Protein AF-A0A8T4ZL18-F1 (afdb_monomer_lite)

pLDDT: mean 89.48, std 7.13, range [60.22, 97.94]

Sequence (124 aa):
MLINAFAEKDFEEKIKKARTEKGIKVGFEFQSSNVVGVVAPRNLIGEPSNQRYSPQELESSVVKDEMDFETITESWNAYRLDGGILLKVRNSPIRVRRTSKFDSRGMPIYMVDFVADVKFIPKK

Structure (mmCIF, N/CA/C/O backbone):
data_AF-A0A8T4ZL18-F1
#
_entry.id   AF-A0A8T4ZL18-F1
#
loop_
_atom_site.group_PDB
_atom_site.id
_atom_site.type_symbol
_atom_site.label_atom_id
_atom_site.label_alt_id
_atom_site.label_comp_id
_atom_site.label_asym_id
_atom_site.label_entity_id
_atom_site.label_seq_id
_atom_site.pdbx_PDB_ins_code
_atom_site.Cartn_x
_atom_site.Cartn_y
_atom_site.Cartn_z
_atom_site.occupancy
_atom_site.B_iso_or_equiv
_atom_site.auth_seq_id
_atom_site.auth_comp_id
_atom_site.auth_asym_id
_atom_site.auth_atom_id
_atom_site.pdbx_PDB_model_num
ATOM 1 N N . MET A 1 1 ? -1.679 -8.509 1.227 1.00 68.38 1 MET A N 1
ATOM 2 C CA . MET A 1 1 ? -1.530 -7.476 2.269 1.00 68.38 1 MET A CA 1
ATOM 3 C C . MET A 1 1 ? -1.854 -8.111 3.605 1.00 68.38 1 MET A C 1
ATOM 5 O O . MET A 1 1 ? -2.873 -8.784 3.696 1.00 68.38 1 MET A O 1
ATOM 9 N N . LEU A 1 2 ? -0.989 -7.930 4.597 1.00 75.31 2 LEU A N 1
ATOM 10 C CA . LEU A 1 2 ? -1.252 -8.320 5.980 1.00 75.31 2 LEU A CA 1
ATOM 11 C C . LEU A 1 2 ? -1.534 -7.047 6.777 1.00 75.31 2 LEU A C 1
ATOM 13 O O . LEU A 1 2 ? -0.730 -6.120 6.721 1.00 75.31 2 LEU A O 1
ATOM 17 N N . ILE A 1 3 ? -2.660 -7.000 7.486 1.00 78.69 3 ILE A N 1
ATOM 18 C CA . ILE A 1 3 ? -2.964 -5.925 8.434 1.00 78.69 3 ILE A CA 1
ATOM 19 C C . ILE A 1 3 ? -3.164 -6.562 9.800 1.00 78.69 3 ILE A C 1
ATOM 21 O O . ILE A 1 3 ? -4.033 -7.421 9.962 1.00 78.69 3 ILE A O 1
ATOM 25 N N . ASN A 1 4 ? -2.379 -6.101 10.766 1.00 79.25 4 ASN A N 1
ATOM 26 C CA . ASN A 1 4 ? -2.582 -6.381 12.176 1.00 79.25 4 ASN A CA 1
ATOM 27 C C . ASN A 1 4 ? -3.242 -5.163 12.821 1.00 79.25 4 ASN A C 1
ATOM 29 O O . ASN A 1 4 ? -2.834 -4.026 12.570 1.00 79.25 4 ASN A O 1
ATOM 33 N N . ALA A 1 5 ? -4.258 -5.410 13.641 1.00 78.00 5 ALA A N 1
ATOM 34 C CA . ALA A 1 5 ? -4.960 -4.387 14.397 1.00 78.00 5 ALA A CA 1
ATOM 35 C C . ALA A 1 5 ? -4.918 -4.746 15.879 1.00 78.00 5 ALA A C 1
ATOM 37 O O . ALA A 1 5 ? -5.363 -5.829 16.264 1.00 78.00 5 ALA A O 1
ATOM 38 N N . PHE A 1 6 ? -4.405 -3.831 16.692 1.00 80.50 6 PHE A N 1
ATOM 39 C CA . PHE A 1 6 ? -4.289 -4.012 18.132 1.00 80.50 6 PHE A CA 1
ATOM 40 C C . PHE A 1 6 ? -5.089 -2.932 18.850 1.00 80.50 6 PHE A C 1
ATOM 42 O O . PHE A 1 6 ? -5.005 -1.749 18.515 1.00 80.50 6 PHE A O 1
ATOM 49 N N . ALA A 1 7 ? -5.874 -3.344 19.840 1.00 80.88 7 ALA A N 1
ATOM 50 C CA . ALA A 1 7 ? -6.399 -2.427 20.838 1.00 80.88 7 ALA A CA 1
ATOM 51 C C . ALA A 1 7 ? -5.343 -2.222 21.934 1.00 80.88 7 ALA A C 1
ATOM 53 O O . ALA A 1 7 ? -4.533 -3.113 22.202 1.00 80.88 7 ALA A O 1
ATOM 54 N N . GLU A 1 8 ? -5.339 -1.054 22.569 1.00 84.25 8 GLU A N 1
ATOM 55 C CA . GLU A 1 8 ? -4.481 -0.816 23.730 1.00 84.25 8 GLU A CA 1
ATOM 56 C C . GLU A 1 8 ? -4.791 -1.774 24.897 1.00 84.25 8 GLU A C 1
ATOM 58 O O . GLU A 1 8 ? -5.893 -2.306 25.021 1.00 84.25 8 GLU A O 1
ATOM 63 N N . LYS A 1 9 ? -3.811 -1.998 25.780 1.00 83.56 9 LYS A N 1
ATOM 64 C CA . LYS A 1 9 ? -3.894 -3.046 26.816 1.00 83.56 9 LYS A CA 1
ATOM 65 C C . LYS A 1 9 ? -5.079 -2.891 27.778 1.00 83.56 9 LYS A C 1
ATOM 67 O O . LYS A 1 9 ? -5.594 -3.892 28.260 1.00 83.56 9 LYS A O 1
ATOM 72 N N . ASP A 1 10 ? -5.496 -1.663 28.072 1.00 86.88 10 ASP A N 1
ATOM 73 C CA . ASP A 1 10 ? -6.581 -1.331 29.004 1.00 86.88 10 ASP A CA 1
ATOM 74 C C . ASP A 1 10 ? -7.920 -1.043 28.299 1.00 86.88 10 ASP A C 1
ATOM 76 O O . ASP A 1 10 ? -8.845 -0.482 28.893 1.00 86.88 10 ASP A O 1
ATOM 80 N N . PHE A 1 11 ? -8.042 -1.459 27.035 1.00 85.12 11 PHE A N 1
ATOM 81 C CA . PHE A 1 11 ? -9.197 -1.203 26.180 1.00 85.12 11 PHE A CA 1
ATOM 82 C C . PHE A 1 11 ? -10.538 -1.590 26.826 1.00 85.12 11 PHE A C 1
ATOM 84 O O . PHE A 1 11 ? -11.449 -0.767 26.888 1.00 85.12 11 PHE A O 1
ATOM 91 N N . GLU A 1 12 ? -10.669 -2.806 27.362 1.00 83.44 12 GLU A N 1
ATOM 92 C CA . GLU A 1 12 ? -11.916 -3.279 27.989 1.00 83.44 12 GLU A CA 1
ATOM 93 C C . GLU A 1 12 ? -12.338 -2.412 29.186 1.00 83.44 12 GLU A C 1
ATOM 95 O O . GLU A 1 12 ? -13.520 -2.119 29.387 1.00 83.44 12 GLU A O 1
ATOM 100 N N . GLU A 1 13 ? -11.370 -1.954 29.979 1.00 86.38 13 GLU A N 1
ATOM 101 C CA . GLU A 1 13 ? -11.632 -1.107 31.139 1.00 86.38 13 GLU A CA 1
ATOM 102 C C . GLU A 1 13 ? -12.055 0.304 30.708 1.00 86.38 13 GLU A C 1
ATOM 104 O O . GLU A 1 13 ? -13.022 0.862 31.236 1.00 86.38 13 GLU A O 1
ATOM 109 N N . LYS A 1 14 ? -11.393 0.856 29.685 1.00 85.69 14 LYS A N 1
ATOM 110 C CA . LYS A 1 14 ? -11.742 2.149 29.086 1.00 85.69 14 LYS A CA 1
ATOM 111 C C . LYS A 1 14 ? -13.107 2.133 28.415 1.00 85.69 14 LYS A C 1
ATOM 113 O O . LYS A 1 14 ? -13.866 3.083 28.587 1.00 85.69 14 LYS A O 1
ATOM 118 N N . ILE A 1 15 ? -13.470 1.057 27.720 1.00 83.69 15 ILE A N 1
ATOM 119 C CA . ILE A 1 15 ? -14.804 0.910 27.125 1.00 83.69 15 ILE A CA 1
ATOM 120 C C . ILE A 1 15 ? -15.886 0.841 28.204 1.00 83.69 15 ILE A C 1
ATOM 122 O O . ILE A 1 15 ? -16.957 1.421 28.027 1.00 83.69 15 ILE A O 1
ATOM 126 N N . LYS A 1 16 ? -15.623 0.186 29.342 1.00 83.94 16 LYS A N 1
ATOM 127 C CA . LYS A 1 16 ? -16.550 0.206 30.484 1.00 83.94 16 LYS A CA 1
ATOM 128 C C . LYS A 1 16 ? -16.713 1.619 31.049 1.00 83.94 16 LYS A C 1
ATOM 130 O O . LYS A 1 16 ? -17.850 2.058 31.198 1.00 83.94 16 LYS A O 1
ATOM 135 N N . LYS A 1 17 ? -15.615 2.348 31.285 1.00 84.88 17 LYS A N 1
ATOM 136 C CA . LYS A 1 17 ? -15.647 3.745 31.771 1.00 84.88 17 LYS A CA 1
ATOM 137 C C . LYS A 1 17 ? -16.336 4.690 30.782 1.00 84.88 17 LYS A C 1
ATOM 139 O O . LYS A 1 17 ? -17.126 5.533 31.189 1.00 84.88 17 LYS A O 1
ATOM 144 N N . ALA A 1 18 ? -16.144 4.489 29.479 1.00 82.69 18 ALA A N 1
ATOM 145 C CA . ALA A 1 18 ? -16.766 5.296 28.427 1.00 82.69 18 ALA A CA 1
ATOM 146 C C . ALA A 1 18 ? -18.305 5.186 28.373 1.00 82.69 18 ALA A C 1
ATOM 148 O O . ALA A 1 18 ? -18.954 6.003 27.722 1.00 82.69 18 ALA A O 1
ATOM 149 N N . ARG A 1 19 ? -18.913 4.194 29.046 1.00 81.62 19 ARG A N 1
ATOM 150 C CA . ARG A 1 19 ? -20.379 4.098 29.177 1.00 81.62 19 ARG A CA 1
ATOM 151 C C . ARG A 1 19 ? -20.952 5.122 30.154 1.00 81.62 19 ARG A C 1
ATOM 153 O O . ARG A 1 19 ? -22.115 5.488 30.020 1.00 81.62 19 ARG A O 1
ATOM 160 N N . THR A 1 20 ? -20.163 5.551 31.133 1.00 86.88 20 THR A N 1
ATOM 161 C CA . THR A 1 20 ? -20.584 6.467 32.203 1.00 86.88 20 THR A CA 1
ATOM 162 C C . THR A 1 20 ? -19.920 7.834 32.085 1.00 86.88 20 THR A C 1
ATOM 164 O O . THR A 1 20 ? -20.514 8.841 32.461 1.00 86.88 20 THR A O 1
ATOM 167 N N . GLU A 1 21 ? -18.711 7.887 31.531 1.00 89.69 21 GLU A N 1
ATOM 168 C CA . GLU A 1 21 ? -17.878 9.082 31.455 1.00 89.69 21 GLU A CA 1
ATOM 169 C C . GLU A 1 21 ? -17.655 9.513 30.003 1.00 89.69 21 GLU A C 1
ATOM 171 O O . GLU A 1 21 ? -17.400 8.701 29.111 1.00 89.69 21 GLU A O 1
ATOM 176 N N . LYS A 1 22 ? -17.719 10.825 29.755 1.00 84.69 22 LYS A N 1
ATOM 177 C CA . LYS A 1 22 ? -17.391 11.409 28.449 1.00 84.69 22 LYS A CA 1
ATOM 178 C C . LYS A 1 22 ? -15.903 11.745 28.376 1.00 84.69 22 LYS A C 1
ATOM 180 O O . LYS A 1 22 ? -15.297 12.124 29.369 1.00 84.69 22 LYS A O 1
ATOM 185 N N . GLY A 1 23 ? -15.339 11.680 27.171 1.00 83.69 23 GLY A N 1
ATOM 186 C CA . GLY A 1 23 ? -13.958 12.104 26.912 1.00 83.69 23 GLY A CA 1
ATOM 187 C C . GLY A 1 23 ? -12.893 11.026 27.129 1.00 83.69 23 GLY A C 1
ATOM 188 O O . GLY A 1 23 ? -11.707 11.329 27.012 1.00 83.69 23 GLY A O 1
ATOM 189 N N . ILE A 1 24 ? -13.289 9.775 27.387 1.00 85.25 24 ILE A N 1
ATOM 190 C CA . ILE A 1 24 ? -12.357 8.645 27.432 1.00 85.25 24 ILE A CA 1
ATOM 191 C C . ILE A 1 24 ? -11.759 8.430 26.038 1.00 85.25 24 ILE A C 1
ATOM 193 O O . ILE A 1 24 ? -12.476 8.167 25.071 1.00 85.25 24 ILE A O 1
ATOM 197 N N . LYS A 1 25 ? -10.435 8.561 25.935 1.00 84.00 25 LYS A N 1
ATOM 198 C CA . LYS A 1 25 ? -9.684 8.281 24.708 1.00 84.00 25 LYS A CA 1
ATOM 199 C C . LYS A 1 25 ? -9.348 6.800 24.651 1.00 84.00 25 LYS A C 1
ATOM 201 O O . LYS A 1 25 ? -8.903 6.244 25.651 1.00 84.00 25 LYS A O 1
ATOM 206 N N . VAL A 1 26 ? -9.533 6.212 23.474 1.00 81.00 26 VAL A N 1
ATOM 207 C CA . VAL A 1 26 ? -9.191 4.819 23.198 1.00 81.00 26 VAL A CA 1
ATOM 208 C C . VAL A 1 26 ? -8.179 4.765 22.062 1.00 81.00 26 VAL A C 1
ATOM 210 O O . VAL A 1 26 ? -8.399 5.368 21.009 1.00 81.00 26 VAL A O 1
ATOM 213 N N . GLY A 1 27 ? -7.065 4.081 22.300 1.00 81.94 27 GLY A N 1
ATOM 214 C CA . GLY A 1 27 ? -5.981 3.895 21.340 1.00 81.94 27 GLY A CA 1
ATOM 215 C C . GLY A 1 27 ? -6.116 2.606 20.529 1.00 81.94 27 GLY A C 1
ATOM 216 O O . GLY A 1 27 ? -6.441 1.549 21.072 1.00 81.94 27 GLY A O 1
ATOM 217 N N . PHE A 1 28 ? -5.809 2.692 19.234 1.00 79.56 28 PHE A N 1
ATOM 218 C CA . PHE A 1 28 ? -5.668 1.540 18.344 1.00 79.56 28 PHE A CA 1
ATOM 219 C C . PHE A 1 28 ? -4.384 1.668 17.530 1.00 79.56 28 PHE A C 1
ATOM 221 O O . PHE A 1 28 ? -4.032 2.767 17.098 1.00 79.56 28 PHE A O 1
ATOM 228 N N . GLU A 1 29 ? -3.719 0.543 17.294 1.00 81.25 29 GLU A N 1
ATOM 229 C CA . GLU A 1 29 ? -2.528 0.453 16.455 1.00 81.25 29 GLU A CA 1
ATOM 230 C C . GLU A 1 29 ? -2.816 -0.388 15.209 1.00 81.25 29 GLU A C 1
ATOM 232 O O . GLU A 1 29 ? -3.443 -1.450 15.288 1.00 81.25 29 GLU A O 1
ATOM 237 N N . PHE A 1 30 ? -2.330 0.090 14.061 1.00 77.38 30 PHE A N 1
ATOM 238 C CA . PHE A 1 30 ? -2.437 -0.591 12.775 1.00 77.38 30 PHE A CA 1
ATOM 239 C C . PHE A 1 30 ? -1.055 -0.802 12.184 1.00 77.38 30 PHE A C 1
ATOM 241 O O . PHE A 1 30 ? -0.342 0.158 11.895 1.00 77.38 30 PHE A O 1
ATOM 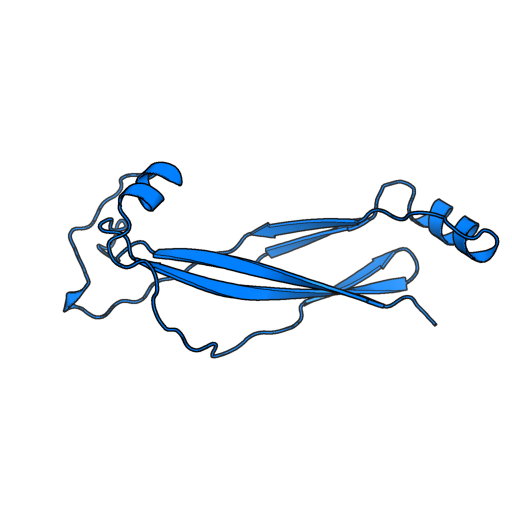248 N N . GLN A 1 31 ? -0.713 -2.061 11.934 1.00 82.50 31 GLN A N 1
ATOM 249 C CA . GLN A 1 31 ? 0.490 -2.411 11.198 1.00 82.50 31 GLN A CA 1
ATOM 250 C C . GLN A 1 31 ? 0.088 -3.032 9.865 1.00 82.50 31 GLN A C 1
ATOM 252 O O . GLN A 1 31 ? -0.603 -4.048 9.837 1.00 82.50 31 GLN A O 1
ATOM 257 N N . SER A 1 32 ? 0.531 -2.428 8.763 1.00 80.81 32 SER A N 1
ATOM 258 C CA . SER A 1 32 ? 0.307 -2.941 7.410 1.00 80.81 32 SER A CA 1
ATOM 259 C C . SER A 1 32 ? 1.617 -3.421 6.795 1.00 80.81 32 SER A C 1
ATOM 261 O O . SER A 1 32 ? 2.661 -2.788 6.937 1.00 80.81 32 SER A O 1
ATOM 263 N N . SER A 1 33 ? 1.565 -4.555 6.103 1.00 84.50 33 SER A N 1
ATOM 264 C CA . SER A 1 33 ? 2.641 -5.052 5.249 1.00 84.50 33 SER A CA 1
ATOM 265 C C . SER A 1 33 ? 2.094 -5.358 3.858 1.00 84.50 33 SER A C 1
ATOM 267 O O . SER A 1 33 ? 1.232 -6.228 3.672 1.00 84.50 33 SER A O 1
ATOM 269 N N . ASN A 1 34 ? 2.611 -4.628 2.870 1.00 86.94 34 ASN A N 1
ATOM 270 C CA . ASN A 1 34 ? 2.230 -4.757 1.469 1.00 86.94 34 ASN A CA 1
ATOM 271 C C . ASN A 1 34 ? 3.249 -5.613 0.720 1.00 86.94 34 ASN A C 1
ATOM 273 O O . ASN A 1 34 ? 4.455 -5.459 0.889 1.00 86.94 34 ASN A O 1
ATOM 277 N N . VAL A 1 35 ? 2.744 -6.514 -0.121 1.00 89.12 35 VAL A N 1
ATOM 278 C CA . VAL A 1 35 ? 3.555 -7.297 -1.055 1.00 89.12 35 VAL A CA 1
ATOM 279 C C . VAL A 1 35 ? 3.216 -6.788 -2.444 1.00 89.12 35 VAL A C 1
ATOM 281 O O . VAL A 1 35 ? 2.050 -6.827 -2.835 1.00 89.12 35 VAL A O 1
ATOM 284 N N . VAL A 1 36 ? 4.221 -6.297 -3.163 1.00 90.88 36 VAL A N 1
ATOM 285 C CA . VAL A 1 36 ? 4.066 -5.777 -4.523 1.00 90.88 36 VAL A CA 1
ATOM 286 C C . VAL A 1 36 ? 4.633 -6.801 -5.498 1.00 90.88 36 VAL A C 1
ATOM 288 O O . VAL A 1 36 ? 5.808 -7.155 -5.426 1.00 90.88 36 VAL A O 1
ATOM 291 N N . GLY A 1 37 ? 3.780 -7.299 -6.391 1.00 92.88 37 GLY A N 1
ATOM 292 C CA . GLY A 1 37 ? 4.168 -8.158 -7.505 1.00 92.88 37 GLY A CA 1
ATOM 293 C C . GLY A 1 37 ? 4.186 -7.359 -8.802 1.00 92.88 37 GLY A C 1
ATOM 294 O O . GLY A 1 37 ? 3.294 -6.549 -9.036 1.00 92.88 37 GLY A O 1
ATOM 295 N N . VAL A 1 38 ? 5.188 -7.595 -9.647 1.00 95.00 38 VAL A N 1
ATOM 296 C CA . VAL A 1 38 ? 5.348 -6.893 -10.925 1.00 95.00 38 VAL A CA 1
ATOM 297 C C . VAL A 1 38 ? 5.356 -7.908 -12.058 1.00 95.00 38 VAL A C 1
ATOM 299 O O . VAL A 1 38 ? 6.101 -8.886 -12.019 1.00 95.00 38 VAL A O 1
ATOM 302 N N . VAL A 1 39 ? 4.547 -7.640 -13.081 1.00 94.19 39 VAL A N 1
ATOM 303 C CA . VAL A 1 39 ? 4.617 -8.288 -14.392 1.00 94.19 39 VAL A CA 1
ATOM 304 C C . VAL A 1 39 ? 4.708 -7.178 -15.431 1.00 94.19 39 VAL A C 1
ATOM 306 O O . VAL A 1 39 ? 3.787 -6.380 -15.573 1.00 94.19 39 VAL A O 1
ATOM 309 N N . ALA A 1 40 ? 5.843 -7.097 -16.117 1.00 93.25 40 ALA A N 1
ATOM 310 C CA . ALA A 1 40 ? 6.156 -6.053 -17.078 1.00 93.25 40 ALA A CA 1
ATOM 311 C C . ALA A 1 40 ? 6.228 -6.642 -18.498 1.00 93.25 40 ALA A C 1
ATOM 313 O O . ALA A 1 40 ? 6.604 -7.807 -18.662 1.00 93.25 40 ALA A O 1
ATOM 314 N N . PRO A 1 41 ? 5.880 -5.864 -19.538 1.00 94.50 41 PRO A N 1
ATOM 315 C CA . PRO A 1 41 ? 6.064 -6.282 -20.922 1.00 94.50 41 PRO A CA 1
ATOM 316 C C . PRO A 1 41 ? 7.554 -6.468 -21.245 1.00 94.50 41 PRO A C 1
ATOM 318 O O . PRO A 1 41 ? 8.419 -5.848 -20.626 1.00 94.50 41 PRO A O 1
ATOM 321 N N . ARG A 1 42 ? 7.861 -7.303 -22.248 1.00 93.69 42 ARG A N 1
ATOM 322 C CA . ARG A 1 42 ? 9.239 -7.729 -22.573 1.00 93.69 42 ARG A CA 1
ATOM 323 C C . ARG A 1 42 ? 10.219 -6.576 -22.797 1.00 93.69 42 ARG A C 1
ATOM 325 O O . ARG A 1 42 ? 11.378 -6.698 -22.434 1.00 93.69 42 ARG A O 1
ATOM 332 N N . ASN A 1 43 ? 9.760 -5.464 -23.364 1.00 94.88 43 ASN A N 1
ATOM 333 C CA . ASN A 1 43 ? 10.589 -4.286 -23.633 1.00 94.88 43 ASN A CA 1
ATOM 334 C C . ASN A 1 43 ? 11.007 -3.513 -22.370 1.00 94.88 43 ASN A C 1
ATOM 336 O O . ASN A 1 43 ? 11.831 -2.611 -22.466 1.00 94.88 43 ASN A O 1
ATOM 340 N N . LEU A 1 44 ? 10.410 -3.814 -21.215 1.00 95.00 44 LEU A N 1
ATOM 341 C CA . LEU A 1 44 ? 10.761 -3.221 -19.925 1.00 95.00 44 LEU A CA 1
ATOM 342 C C . LEU A 1 44 ? 11.544 -4.180 -19.024 1.00 95.00 44 LEU A C 1
ATOM 344 O O . LEU A 1 44 ? 11.892 -3.793 -17.912 1.00 95.00 44 LEU A O 1
ATOM 348 N N . ILE A 1 45 ? 11.803 -5.408 -19.477 1.00 95.62 45 ILE A N 1
ATOM 349 C CA . ILE A 1 45 ? 12.650 -6.357 -18.756 1.00 95.62 45 ILE A CA 1
ATOM 350 C C . ILE A 1 45 ? 14.105 -5.945 -18.989 1.00 95.62 45 ILE A C 1
ATOM 352 O O . IL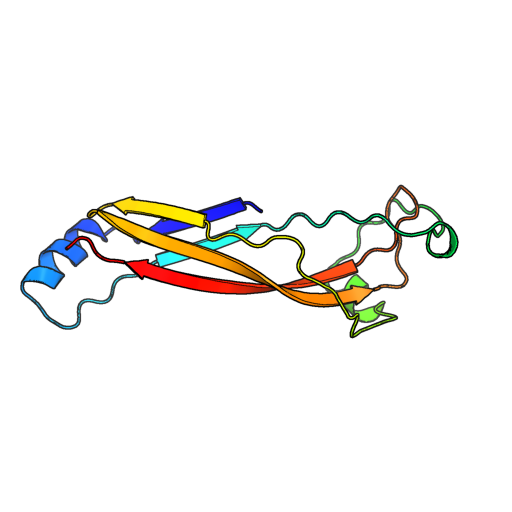E A 1 45 ? 14.548 -5.843 -20.132 1.00 95.62 45 ILE A O 1
ATOM 356 N N . GLY A 1 46 ? 14.815 -5.668 -17.900 1.00 94.56 46 GLY A N 1
ATOM 357 C CA . GLY A 1 46 ? 16.227 -5.304 -17.903 1.00 94.56 46 GLY A CA 1
ATOM 358 C C . GLY A 1 46 ? 17.129 -6.470 -17.517 1.00 94.56 46 GLY A C 1
ATOM 359 O O . GLY A 1 46 ? 16.722 -7.633 -17.509 1.00 94.56 46 GLY A O 1
ATOM 360 N N . GLU A 1 47 ? 18.370 -6.147 -17.168 1.00 95.38 47 GLU A N 1
ATOM 361 C CA . GLU A 1 47 ? 19.321 -7.136 -16.670 1.00 95.38 47 GLU A CA 1
ATOM 362 C C . GLU A 1 47 ? 18.948 -7.581 -15.244 1.00 95.38 47 GLU A C 1
ATOM 364 O O . GLU A 1 47 ? 18.707 -6.732 -14.379 1.00 95.38 47 GLU A O 1
ATOM 369 N N . PRO A 1 48 ? 18.894 -8.896 -14.968 1.00 96.06 48 PRO A N 1
ATOM 370 C CA . PRO A 1 48 ? 18.659 -9.402 -13.624 1.00 96.06 48 PRO A CA 1
ATOM 371 C C . PRO A 1 48 ? 19.690 -8.907 -12.603 1.00 96.06 48 PRO A C 1
ATOM 373 O O . PRO A 1 48 ? 20.893 -8.962 -12.847 1.00 96.06 48 PRO A O 1
ATOM 376 N N . SER A 1 49 ? 19.226 -8.503 -11.420 1.00 95.31 49 SER A N 1
ATOM 377 C CA . SER A 1 49 ? 20.082 -8.063 -10.314 1.00 95.31 49 SER A CA 1
ATOM 378 C C . SER A 1 49 ? 19.654 -8.686 -8.987 1.00 95.31 49 SER A C 1
ATOM 380 O O . SER A 1 49 ? 18.494 -8.634 -8.589 1.00 95.31 49 SER A O 1
ATOM 382 N N . ASN A 1 50 ? 20.618 -9.254 -8.260 1.00 94.19 50 ASN A N 1
ATOM 383 C CA . ASN A 1 50 ? 20.417 -9.764 -6.897 1.00 94.19 50 ASN A CA 1
ATOM 384 C C . ASN A 1 50 ? 20.739 -8.716 -5.818 1.00 94.19 50 ASN A C 1
ATOM 386 O O . ASN A 1 50 ? 20.756 -9.034 -4.626 1.00 94.19 50 ASN A O 1
ATOM 390 N N . GLN A 1 51 ? 21.040 -7.478 -6.220 1.00 94.69 51 GLN A N 1
ATOM 391 C CA . GLN A 1 51 ? 21.354 -6.405 -5.289 1.00 94.69 51 GLN A CA 1
ATOM 392 C C . GLN A 1 51 ? 20.119 -6.050 -4.456 1.00 94.69 51 GLN A C 1
ATOM 394 O O . GLN A 1 51 ? 19.010 -5.909 -4.970 1.00 94.69 51 GLN A O 1
ATOM 399 N N . ARG A 1 52 ? 20.319 -5.877 -3.148 1.00 93.25 52 ARG A N 1
ATOM 400 C CA . ARG A 1 52 ? 19.301 -5.308 -2.263 1.00 93.25 52 ARG A CA 1
ATOM 401 C C . ARG A 1 52 ? 19.473 -3.798 -2.237 1.00 93.25 52 ARG A C 1
ATOM 403 O O . ARG A 1 52 ? 20.579 -3.323 -2.003 1.00 93.25 52 ARG A O 1
ATOM 410 N N . TYR A 1 53 ? 18.382 -3.078 -2.456 1.00 94.31 53 TYR A N 1
ATOM 411 C CA . TYR A 1 53 ? 18.350 -1.621 -2.426 1.00 94.31 53 TYR A CA 1
ATOM 412 C C . TYR A 1 53 ? 17.639 -1.143 -1.162 1.00 94.31 53 TYR A C 1
ATOM 414 O O . TYR A 1 53 ? 16.613 -1.702 -0.766 1.00 94.31 53 TYR A O 1
ATOM 422 N N . SER A 1 54 ? 18.177 -0.104 -0.536 1.00 95.31 54 SER A N 1
ATOM 423 C CA . SER A 1 54 ? 17.480 0.660 0.495 1.00 95.31 54 SER A CA 1
ATOM 424 C C . SER A 1 54 ? 16.353 1.509 -0.117 1.00 95.31 54 SER A C 1
ATOM 426 O O . SER A 1 54 ? 16.385 1.815 -1.315 1.00 95.31 54 SER A O 1
ATOM 428 N N . PRO A 1 55 ? 15.364 1.947 0.685 1.00 93.69 55 PRO A N 1
ATOM 429 C CA . PRO A 1 55 ? 14.326 2.859 0.207 1.00 93.69 55 PRO A CA 1
ATOM 430 C C . PRO A 1 55 ? 14.886 4.139 -0.432 1.00 93.69 55 PRO A C 1
ATOM 432 O O . PRO A 1 55 ? 14.380 4.573 -1.459 1.00 93.69 55 PRO A O 1
ATOM 435 N N . GLN A 1 56 ? 15.958 4.711 0.125 1.00 96.56 56 GLN A N 1
ATOM 436 C CA . GLN A 1 56 ? 16.583 5.943 -0.370 1.00 96.56 56 GLN A CA 1
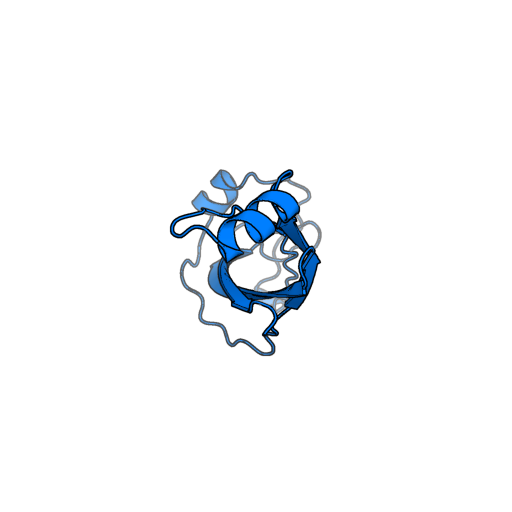ATOM 437 C C . GLN A 1 56 ? 17.280 5.740 -1.726 1.00 96.56 56 GLN A C 1
ATOM 439 O O . GLN A 1 56 ? 17.231 6.609 -2.600 1.00 96.56 56 GLN A O 1
ATOM 444 N N . GLU A 1 57 ? 17.906 4.581 -1.935 1.00 96.75 57 GLU A N 1
ATOM 445 C CA . GLU A 1 57 ? 18.502 4.235 -3.231 1.00 96.75 57 GLU A CA 1
ATOM 446 C C . GLU A 1 57 ? 17.432 4.036 -4.305 1.00 96.75 57 GLU A C 1
ATOM 448 O O . GLU A 1 57 ? 17.615 4.477 -5.438 1.00 96.75 57 GLU A O 1
ATOM 453 N N . LEU A 1 58 ? 16.302 3.412 -3.960 1.00 96.38 58 LEU A N 1
ATOM 454 C CA . LEU A 1 58 ? 15.183 3.272 -4.892 1.00 96.38 58 LEU A CA 1
ATOM 455 C C . LEU A 1 58 ? 14.592 4.639 -5.246 1.00 96.38 58 LEU A C 1
ATOM 457 O O . LEU A 1 58 ? 14.447 4.933 -6.432 1.00 96.38 58 LEU A O 1
ATOM 461 N N . GLU A 1 59 ? 14.364 5.491 -4.246 1.00 96.62 59 GLU A N 1
AT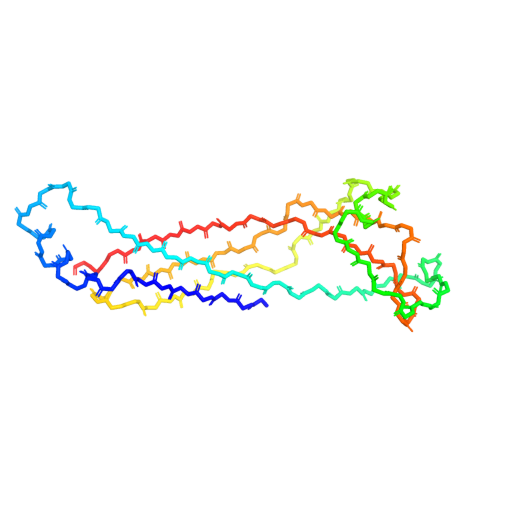OM 462 C CA . GLU A 1 59 ? 13.845 6.853 -4.407 1.00 96.62 59 GLU A CA 1
ATOM 463 C C . GLU A 1 59 ? 14.709 7.688 -5.366 1.00 96.62 59 GLU A C 1
ATOM 465 O O . GLU A 1 59 ? 14.213 8.259 -6.333 1.00 96.62 59 GLU A O 1
ATOM 470 N N . SER A 1 60 ? 16.029 7.694 -5.159 1.00 97.44 60 SER A N 1
ATOM 471 C CA . SER A 1 60 ? 16.971 8.435 -6.019 1.00 97.44 60 SER A CA 1
ATOM 472 C C . SER A 1 60 ? 17.117 7.856 -7.431 1.00 97.44 60 SER A C 1
ATOM 474 O O . SER A 1 60 ? 17.686 8.497 -8.312 1.00 97.44 60 SER A O 1
ATOM 476 N N . SER A 1 61 ? 16.598 6.651 -7.662 1.00 97.62 61 SER A N 1
ATOM 477 C CA . SER A 1 61 ? 16.652 5.955 -8.947 1.00 97.62 61 SER A CA 1
ATOM 478 C C . SER A 1 61 ? 15.332 5.992 -9.724 1.00 97.62 61 SER A C 1
ATOM 480 O O . SER A 1 61 ? 15.230 5.330 -10.764 1.00 97.62 61 SER A O 1
ATOM 482 N N . VAL A 1 62 ? 14.326 6.731 -9.238 1.00 97.94 62 VAL A N 1
ATOM 483 C CA . VAL A 1 62 ? 13.032 6.917 -9.909 1.00 97.94 62 VAL A CA 1
ATOM 484 C C . VAL A 1 62 ? 13.239 7.584 -11.271 1.00 97.94 62 VAL A C 1
ATOM 486 O O . VAL A 1 62 ? 13.804 8.666 -11.378 1.00 97.94 62 VAL A O 1
ATOM 489 N N . VAL A 1 63 ? 12.756 6.926 -12.326 1.00 97.44 63 VAL A N 1
ATOM 490 C CA . VAL A 1 63 ? 12.791 7.427 -13.715 1.00 97.44 63 VAL A CA 1
ATOM 491 C C . VAL A 1 63 ? 11.411 7.809 -14.237 1.00 97.44 63 VAL A C 1
ATOM 493 O O . VAL A 1 63 ? 11.300 8.481 -15.259 1.00 97.44 63 VAL A O 1
ATOM 496 N N . LYS A 1 64 ? 10.345 7.350 -13.573 1.00 96.38 64 LYS A N 1
ATOM 497 C CA . LYS A 1 64 ? 8.971 7.772 -13.845 1.00 96.38 64 LYS A CA 1
ATOM 498 C C . LYS A 1 64 ? 8.216 7.878 -12.528 1.00 96.38 64 LYS A C 1
ATOM 500 O O . LYS A 1 64 ? 8.002 6.867 -11.865 1.00 96.38 64 LYS A O 1
ATOM 505 N N . ASP A 1 65 ? 7.849 9.100 -12.179 1.00 94.19 65 ASP A N 1
ATOM 506 C CA . ASP A 1 65 ? 7.394 9.469 -10.839 1.00 94.19 65 ASP A CA 1
ATOM 507 C C . ASP A 1 65 ? 5.861 9.452 -10.657 1.00 94.19 65 ASP A C 1
ATOM 509 O O . ASP A 1 65 ? 5.339 9.244 -9.563 1.00 94.19 65 ASP A O 1
ATOM 513 N N . GLU A 1 66 ? 5.117 9.601 -11.748 1.00 93.88 66 GLU A N 1
ATOM 514 C CA . GLU A 1 66 ? 3.664 9.468 -11.745 1.00 93.88 66 GLU A CA 1
ATOM 515 C C . GLU A 1 66 ? 3.263 8.542 -12.886 1.00 93.88 66 GLU A C 1
ATOM 517 O O . GLU A 1 66 ? 3.362 8.862 -14.075 1.00 93.88 66 GLU A O 1
ATOM 522 N N . MET A 1 67 ? 2.905 7.317 -12.521 1.00 96.00 67 MET A N 1
ATOM 523 C CA . MET A 1 67 ? 2.299 6.370 -13.439 1.00 96.00 67 MET A CA 1
ATOM 524 C C . MET A 1 67 ? 0.812 6.292 -13.176 1.00 96.00 67 MET A C 1
ATOM 526 O O . MET A 1 67 ? 0.405 5.976 -12.061 1.00 96.00 67 MET A O 1
ATOM 530 N N . ASP A 1 68 ? 0.028 6.503 -14.227 1.00 96.31 68 ASP A N 1
ATOM 531 C CA . ASP A 1 68 ? -1.394 6.199 -14.202 1.00 96.31 68 ASP A CA 1
ATOM 532 C C . ASP A 1 68 ? -1.600 4.702 -13.962 1.00 96.31 68 ASP A C 1
ATOM 534 O O . ASP A 1 68 ? -0.874 3.852 -14.495 1.00 96.31 68 ASP A O 1
ATOM 538 N N . PHE A 1 69 ? -2.602 4.383 -13.153 1.00 95.31 69 PHE A N 1
ATOM 539 C CA . PHE A 1 69 ? -3.007 3.018 -12.868 1.00 95.31 69 PHE A CA 1
ATOM 540 C C . PHE A 1 69 ? -4.522 2.948 -12.701 1.00 95.31 69 PHE A C 1
ATOM 542 O O . PHE A 1 69 ? -5.181 3.925 -12.350 1.00 95.31 69 PHE A O 1
ATOM 549 N N . GLU A 1 70 ? -5.065 1.757 -12.924 1.00 96.19 70 GLU A N 1
ATOM 550 C CA . GLU A 1 70 ? -6.462 1.440 -12.663 1.00 96.19 70 GLU A CA 1
ATOM 551 C C . GLU A 1 70 ? -6.542 0.424 -11.522 1.00 96.19 70 GLU A C 1
ATOM 553 O O . GLU A 1 70 ? -5.779 -0.546 -11.469 1.00 96.19 70 GLU A O 1
ATOM 558 N N . THR A 1 71 ? -7.472 0.641 -10.593 1.00 93.94 71 THR A N 1
ATOM 559 C CA . THR A 1 71 ? -7.706 -0.293 -9.489 1.00 93.94 71 THR A CA 1
ATOM 560 C C . THR A 1 71 ? -8.706 -1.358 -9.925 1.00 93.94 71 THR A C 1
ATOM 562 O O . THR A 1 71 ? -9.901 -1.096 -9.998 1.00 93.94 71 THR A O 1
ATOM 565 N N . ILE A 1 72 ? -8.221 -2.578 -10.176 1.00 94.56 72 ILE A N 1
ATOM 566 C CA . ILE A 1 72 ? -9.066 -3.712 -10.597 1.00 94.56 72 ILE A CA 1
ATOM 567 C C . ILE A 1 72 ? -9.925 -4.226 -9.434 1.00 94.56 72 ILE A C 1
ATOM 569 O O . ILE A 1 72 ? -11.084 -4.599 -9.605 1.00 94.56 72 ILE A O 1
ATOM 573 N N . THR A 1 73 ? -9.355 -4.312 -8.232 1.00 92.44 73 THR A N 1
ATOM 574 C CA . THR A 1 73 ? -10.066 -4.803 -7.047 1.00 92.44 73 THR A CA 1
ATOM 575 C C . THR A 1 73 ? -9.488 -4.183 -5.790 1.00 92.44 73 THR A C 1
ATOM 577 O O . THR A 1 73 ? -8.279 -4.193 -5.574 1.00 92.44 73 THR A O 1
ATOM 580 N N . GLU A 1 74 ? -10.377 -3.708 -4.927 1.00 90.38 74 GLU A N 1
ATOM 581 C CA . GLU A 1 74 ? -10.046 -3.171 -3.617 1.00 90.38 74 GLU A CA 1
ATOM 582 C C . GLU A 1 74 ? -11.181 -3.500 -2.644 1.00 90.38 74 GLU A C 1
ATOM 584 O O . GLU A 1 74 ? -12.348 -3.218 -2.913 1.00 90.38 74 GLU A O 1
ATOM 589 N N . SER A 1 75 ? -10.838 -4.103 -1.506 1.00 90.75 75 SER A N 1
ATOM 590 C CA . SER A 1 75 ? -11.815 -4.592 -0.531 1.00 90.75 75 SER A CA 1
ATOM 591 C C . SER A 1 75 ? -11.539 -4.046 0.863 1.00 90.75 75 SER A C 1
ATOM 593 O O . SER A 1 75 ? -10.394 -3.833 1.264 1.00 90.75 75 SER A O 1
ATOM 595 N N . TRP A 1 76 ? -12.612 -3.875 1.634 1.00 92.69 76 TRP A N 1
ATOM 596 C CA . TRP A 1 76 ? -12.522 -3.600 3.063 1.00 92.69 76 TRP A CA 1
ATOM 597 C C . TRP A 1 76 ? -12.207 -4.885 3.825 1.00 92.69 76 TRP A C 1
ATOM 599 O O . TRP A 1 76 ? -12.993 -5.832 3.805 1.00 92.69 76 TRP A O 1
ATOM 609 N N . ASN A 1 77 ? -11.103 -4.885 4.562 1.00 88.88 77 ASN A N 1
ATOM 610 C CA . ASN A 1 77 ? -10.794 -5.919 5.539 1.00 88.88 77 ASN A CA 1
ATOM 611 C C . ASN A 1 77 ? -11.546 -5.595 6.825 1.00 88.88 77 ASN A C 1
ATOM 613 O O . ASN A 1 77 ? -11.492 -4.460 7.296 1.00 88.88 77 ASN A O 1
ATOM 617 N N . ALA A 1 78 ? -12.271 -6.564 7.372 1.00 90.00 78 ALA A N 1
ATOM 618 C CA . ALA A 1 78 ? -13.094 -6.374 8.556 1.00 90.00 78 ALA A CA 1
ATOM 619 C C . ALA A 1 78 ? -12.545 -7.205 9.718 1.00 90.00 78 ALA A C 1
ATOM 621 O O . ALA A 1 78 ? -12.401 -8.419 9.603 1.00 90.00 78 ALA A O 1
ATOM 622 N N . TYR A 1 79 ? -12.287 -6.546 10.843 1.00 86.44 79 TYR A N 1
ATOM 623 C CA . TYR A 1 79 ? -11.735 -7.137 12.055 1.00 86.44 79 TYR A CA 1
ATOM 624 C C . TYR A 1 79 ? -12.695 -6.896 13.209 1.00 86.44 79 TYR A C 1
ATOM 626 O O . TYR A 1 79 ? -13.133 -5.770 13.450 1.00 86.44 79 TYR A O 1
ATOM 634 N N . ARG A 1 80 ? -13.037 -7.963 13.926 1.00 86.38 80 ARG A N 1
ATOM 635 C CA . ARG A 1 80 ? -13.815 -7.863 15.156 1.00 86.38 80 ARG A CA 1
ATOM 636 C C . ARG A 1 80 ? -12.835 -7.774 16.315 1.00 86.38 80 ARG A C 1
ATOM 638 O O . ARG A 1 80 ? -12.083 -8.715 16.536 1.00 86.38 80 ARG A O 1
ATOM 645 N N . LEU A 1 81 ? -12.844 -6.640 16.999 1.00 81.38 81 LEU A N 1
ATOM 646 C CA . LEU A 1 81 ? -12.047 -6.415 18.195 1.00 81.38 81 LEU A CA 1
ATOM 647 C C . LEU A 1 81 ? -12.856 -6.797 19.438 1.00 81.38 81 LEU A C 1
ATOM 649 O O . LEU A 1 81 ? -14.081 -6.993 19.380 1.00 81.38 81 LEU A O 1
ATOM 653 N N . ASP A 1 82 ? -12.154 -6.845 20.564 1.00 75.00 82 ASP A N 1
ATOM 654 C CA . ASP A 1 82 ? -12.746 -6.959 21.891 1.00 75.00 82 ASP A CA 1
ATOM 655 C C . ASP A 1 82 ? -13.780 -5.836 22.127 1.00 75.00 82 ASP A C 1
ATOM 657 O O . ASP A 1 82 ? -13.871 -4.851 21.382 1.00 75.00 82 ASP A O 1
ATOM 661 N N . GLY A 1 83 ? -14.681 -6.015 23.093 1.00 73.69 83 GLY A N 1
ATOM 662 C CA . GLY A 1 83 ? -15.817 -5.107 23.299 1.00 73.69 83 GLY A CA 1
ATOM 663 C C . GLY A 1 83 ? -16.859 -5.081 22.165 1.00 73.69 83 GLY A C 1
ATOM 664 O O . GLY A 1 83 ? -17.850 -4.352 22.249 1.00 73.69 83 GLY A O 1
ATOM 665 N N . GLY A 1 84 ? -16.690 -5.890 21.110 1.00 80.19 84 GLY A N 1
ATOM 666 C CA . GLY A 1 84 ? -17.634 -6.017 19.996 1.00 80.19 84 GLY A CA 1
A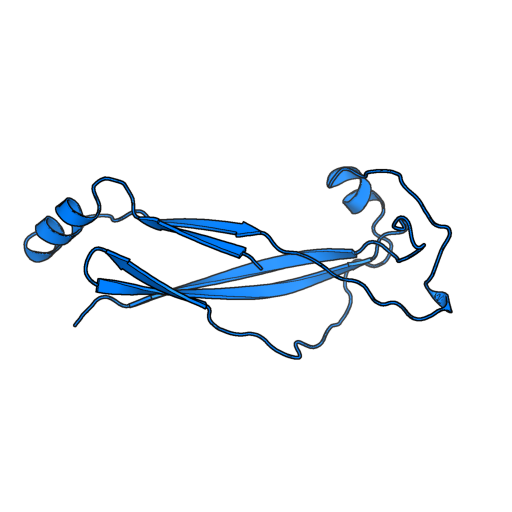TOM 667 C C . GLY A 1 84 ? -17.511 -4.938 18.918 1.00 80.19 84 GLY A C 1
ATOM 668 O O . GLY A 1 84 ? -18.415 -4.822 18.087 1.00 80.19 84 GLY A O 1
ATOM 669 N N . ILE A 1 85 ? -16.418 -4.170 18.912 1.00 82.56 85 ILE A N 1
ATOM 670 C CA . ILE A 1 85 ? -16.148 -3.156 17.887 1.00 82.56 85 ILE A CA 1
ATOM 671 C C . ILE A 1 85 ? -15.789 -3.842 16.567 1.00 82.56 85 ILE A C 1
ATOM 673 O O . ILE A 1 85 ? -14.959 -4.750 16.519 1.00 82.56 85 ILE A O 1
ATOM 677 N N . LEU A 1 86 ? -16.407 -3.391 15.478 1.00 88.50 86 LEU A N 1
ATOM 678 C CA . LEU A 1 86 ? -16.026 -3.777 14.127 1.00 88.50 86 LEU A CA 1
ATOM 679 C C . LEU A 1 86 ? -15.132 -2.692 13.531 1.00 88.50 86 LEU A C 1
ATOM 681 O O . LEU A 1 86 ? -15.575 -1.578 13.248 1.00 88.50 86 LEU A O 1
ATOM 685 N N . LEU A 1 87 ? -13.876 -3.045 13.315 1.00 87.38 87 LEU A N 1
ATOM 686 C CA . LEU A 1 87 ? -12.917 -2.246 12.580 1.00 87.38 87 LEU A CA 1
ATOM 687 C C . LEU A 1 87 ? -12.966 -2.646 11.107 1.00 87.38 87 LEU A C 1
ATOM 689 O O . LEU A 1 87 ? -12.913 -3.832 10.783 1.00 87.38 87 LEU A O 1
ATOM 693 N N . LYS A 1 88 ? -13.019 -1.672 10.202 1.00 91.06 88 LYS A N 1
ATOM 694 C CA . LYS A 1 88 ? -12.790 -1.911 8.777 1.00 91.06 88 LYS A CA 1
ATOM 695 C C . LYS A 1 88 ? -11.597 -1.102 8.296 1.00 91.06 88 LYS A C 1
ATOM 697 O O . LYS A 1 88 ? -11.542 0.096 8.559 1.00 91.06 88 LYS A O 1
ATOM 702 N N . VAL A 1 89 ? -10.689 -1.747 7.571 1.00 89.06 89 VAL A N 1
ATOM 703 C CA . VAL A 1 89 ? -9.505 -1.111 6.984 1.00 89.06 89 VAL A CA 1
ATOM 704 C C . VAL A 1 89 ? -9.434 -1.419 5.497 1.00 89.06 89 VAL A C 1
ATOM 706 O O . VAL A 1 89 ? -9.585 -2.569 5.075 1.00 89.06 89 VAL A O 1
ATOM 709 N N . ARG A 1 90 ? -9.183 -0.389 4.700 1.00 90.25 90 ARG A N 1
ATOM 710 C CA . ARG A 1 90 ? -8.941 -0.487 3.263 1.00 90.25 90 ARG A CA 1
ATOM 711 C C . ARG A 1 90 ? -7.636 0.222 2.956 1.00 90.25 90 ARG A C 1
ATOM 713 O O . ARG A 1 90 ? -7.409 1.300 3.485 1.00 90.25 90 ARG A O 1
ATOM 720 N N . ASN A 1 91 ? -6.788 -0.395 2.146 1.00 88.75 91 ASN A N 1
ATOM 721 C CA . ASN A 1 91 ? -5.502 0.175 1.774 1.00 88.75 91 ASN A CA 1
ATOM 722 C C . ASN A 1 91 ? -5.490 0.424 0.269 1.00 88.75 91 ASN A C 1
ATOM 724 O O . ASN A 1 91 ? -5.581 -0.534 -0.501 1.00 88.75 91 ASN A O 1
ATOM 728 N N . SER A 1 92 ? -5.384 1.687 -0.115 1.00 91.88 92 SER A N 1
ATOM 729 C CA . SER A 1 92 ? -5.516 2.136 -1.495 1.00 91.88 92 SER A CA 1
ATOM 730 C C . SER A 1 92 ? -4.159 2.572 -2.036 1.00 91.88 92 SER A C 1
ATOM 732 O O . SER A 1 92 ? -3.506 3.393 -1.386 1.00 91.88 92 SER A O 1
ATOM 734 N N . PRO A 1 93 ? -3.694 2.049 -3.186 1.00 93.62 93 PRO A N 1
ATOM 735 C CA . PRO A 1 93 ? -2.532 2.613 -3.858 1.00 93.62 93 PRO A CA 1
ATOM 736 C C . PRO A 1 93 ? -2.872 4.036 -4.309 1.00 93.62 93 PRO A C 1
ATOM 738 O O . PRO A 1 93 ? -3.941 4.274 -4.864 1.00 93.62 93 PRO A O 1
ATOM 741 N N . ILE A 1 94 ? -1.973 4.982 -4.052 1.00 95.12 94 ILE A N 1
ATOM 742 C CA . ILE A 1 94 ? -2.158 6.399 -4.410 1.00 95.12 94 ILE A CA 1
ATOM 743 C C . ILE A 1 94 ? -1.109 6.894 -5.398 1.00 95.12 94 ILE A C 1
ATOM 745 O O . ILE A 1 94 ? -1.339 7.879 -6.091 1.00 95.12 94 ILE A O 1
ATOM 749 N N . ARG A 1 95 ? 0.039 6.215 -5.477 1.00 96.00 95 ARG A N 1
ATOM 750 C CA . ARG A 1 95 ? 1.128 6.587 -6.377 1.00 96.00 95 ARG A CA 1
ATOM 751 C C . ARG A 1 95 ? 1.941 5.363 -6.748 1.00 96.00 95 ARG A C 1
ATOM 753 O O . ARG A 1 95 ? 2.283 4.562 -5.880 1.00 96.00 95 ARG A O 1
ATOM 760 N N . VAL A 1 96 ? 2.279 5.249 -8.028 1.00 97.19 96 VAL A N 1
ATOM 761 C CA . VAL A 1 96 ? 3.169 4.209 -8.549 1.00 97.19 96 VAL A CA 1
ATOM 762 C C . VAL A 1 96 ? 4.338 4.875 -9.260 1.00 97.19 96 VAL A C 1
ATOM 764 O O . VAL A 1 96 ? 4.151 5.679 -10.172 1.00 97.19 96 VAL A O 1
ATOM 767 N N . ARG A 1 97 ? 5.549 4.510 -8.843 1.00 97.62 97 ARG A N 1
ATOM 768 C CA . ARG A 1 97 ? 6.814 5.077 -9.311 1.00 97.62 97 ARG A CA 1
ATOM 769 C C . ARG A 1 97 ? 7.702 3.976 -9.847 1.00 97.62 97 ARG A C 1
ATOM 771 O O . ARG A 1 97 ? 7.913 2.973 -9.170 1.00 97.62 97 ARG A O 1
ATOM 778 N N . ARG A 1 98 ? 8.233 4.146 -11.056 1.00 96.62 98 ARG A N 1
ATOM 779 C CA . ARG A 1 98 ? 9.163 3.188 -11.667 1.00 96.62 98 ARG A CA 1
ATOM 780 C C . ARG A 1 98 ? 10.594 3.648 -11.465 1.00 96.62 98 ARG A C 1
ATOM 782 O O . ARG A 1 98 ? 10.935 4.781 -11.809 1.00 96.62 98 ARG A O 1
ATOM 789 N N . THR A 1 99 ? 11.435 2.741 -10.991 1.00 97.44 99 THR A N 1
ATOM 790 C CA . THR A 1 99 ? 12.874 2.973 -10.850 1.00 97.44 99 THR A CA 1
ATOM 791 C C . THR A 1 99 ? 13.653 2.502 -12.078 1.00 97.44 99 THR A C 1
ATOM 793 O O . THR A 1 99 ? 13.124 1.823 -12.957 1.00 97.44 99 THR A O 1
ATOM 796 N N . SER A 1 100 ? 14.929 2.866 -12.135 1.00 96.94 100 SER A N 1
ATOM 797 C CA . SER A 1 100 ? 15.919 2.306 -13.066 1.00 96.94 100 SER A CA 1
ATOM 798 C C . SER A 1 100 ? 16.522 0.979 -12.582 1.00 96.94 100 SER A C 1
ATOM 800 O O . SER A 1 100 ? 17.452 0.471 -13.206 1.00 96.94 100 SER A O 1
ATOM 802 N N . LYS A 1 101 ? 16.044 0.426 -11.458 1.00 97.19 101 LYS A N 1
ATOM 803 C CA . LYS A 1 101 ? 16.554 -0.814 -10.860 1.00 97.19 101 LYS A CA 1
ATOM 804 C C . LYS A 1 101 ? 15.693 -2.010 -11.247 1.00 97.19 101 LYS A C 1
ATOM 806 O O . LYS A 1 101 ? 14.497 -1.875 -11.512 1.00 97.19 101 LYS A O 1
ATOM 811 N N . PHE A 1 102 ? 16.311 -3.185 -11.220 1.00 96.75 102 PHE A N 1
ATOM 812 C CA . PHE A 1 102 ? 15.698 -4.448 -11.612 1.00 96.75 102 PHE A CA 1
ATOM 813 C C . PHE A 1 102 ? 15.869 -5.503 -10.516 1.00 96.75 102 PHE A C 1
ATOM 815 O O . PHE A 1 102 ? 16.827 -5.446 -9.745 1.00 96.75 102 PHE A O 1
ATOM 822 N N . ASP A 1 103 ? 14.922 -6.436 -10.426 1.00 95.19 103 ASP A N 1
ATOM 823 C CA . ASP A 1 103 ? 14.983 -7.584 -9.519 1.00 95.19 103 ASP A CA 1
ATOM 824 C C . ASP A 1 103 ? 15.816 -8.738 -10.111 1.00 95.19 103 ASP A C 1
ATOM 826 O O . ASP A 1 103 ? 16.352 -8.660 -11.220 1.00 95.19 103 ASP A O 1
ATOM 830 N N . SER A 1 104 ? 15.892 -9.855 -9.387 1.00 95.62 104 SER A N 1
ATOM 831 C CA . SER A 1 104 ? 16.655 -11.047 -9.782 1.00 95.62 104 SER A CA 1
ATOM 832 C C . SER A 1 104 ? 16.132 -11.761 -11.032 1.00 95.62 104 SER A C 1
ATOM 834 O O . SER A 1 104 ? 16.741 -12.725 -11.491 1.00 95.62 104 SER A O 1
ATOM 836 N N . ARG A 1 105 ? 15.009 -11.308 -11.595 1.00 94.75 105 ARG A N 1
ATOM 837 C CA . ARG A 1 105 ? 14.416 -11.796 -12.846 1.00 94.75 105 ARG A CA 1
ATOM 838 C C . ARG A 1 105 ? 14.456 -10.736 -13.950 1.00 94.75 105 ARG A C 1
ATOM 840 O O . ARG A 1 105 ? 1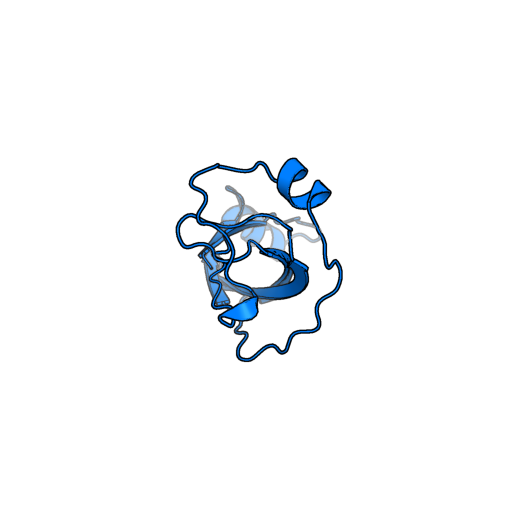3.883 -10.958 -15.011 1.00 94.75 105 ARG A O 1
ATOM 847 N N . GLY A 1 106 ? 15.104 -9.595 -13.708 1.00 95.88 106 GLY A N 1
ATOM 848 C CA . GLY A 1 106 ? 15.147 -8.470 -14.641 1.00 95.88 106 GLY A CA 1
ATOM 849 C C . GLY A 1 106 ? 13.862 -7.642 -14.642 1.00 95.88 106 GLY A C 1
ATOM 850 O O . GLY A 1 106 ? 13.661 -6.825 -15.539 1.00 95.88 106 GLY A O 1
ATOM 851 N N . MET A 1 107 ? 12.965 -7.835 -13.668 1.00 97.06 107 MET A N 1
ATOM 852 C CA . MET A 1 107 ? 11.723 -7.068 -13.591 1.00 97.06 107 MET A CA 1
ATOM 853 C C . MET A 1 107 ? 12.006 -5.690 -12.998 1.00 97.06 107 MET A C 1
ATOM 855 O O . MET A 1 107 ? 12.703 -5.609 -11.986 1.00 97.06 107 MET A O 1
ATOM 859 N N . PRO A 1 108 ? 11.462 -4.606 -13.573 1.00 96.75 108 PRO A N 1
ATOM 860 C CA . PRO A 1 108 ? 11.653 -3.279 -13.015 1.00 96.75 108 PRO A CA 1
ATOM 861 C C . PRO A 1 108 ? 11.074 -3.204 -11.603 1.00 96.75 108 PRO A C 1
ATOM 863 O O . PRO A 1 108 ? 9.981 -3.709 -11.336 1.00 96.75 108 PRO A O 1
ATOM 866 N N . ILE A 1 109 ? 11.806 -2.559 -10.699 1.00 96.56 109 ILE A N 1
ATOM 867 C CA . ILE A 1 109 ? 11.361 -2.337 -9.326 1.00 96.56 109 ILE A CA 1
ATOM 868 C C . ILE A 1 109 ? 10.508 -1.070 -9.296 1.00 96.56 109 ILE A C 1
ATOM 870 O O . ILE A 1 109 ? 10.922 -0.005 -9.770 1.00 96.56 109 ILE A O 1
ATOM 874 N N . TYR A 1 110 ? 9.316 -1.192 -8.716 1.00 95.94 110 TYR A N 1
ATOM 875 C CA . TYR A 1 110 ? 8.388 -0.087 -8.518 1.00 95.94 110 TYR A CA 1
ATOM 876 C C . TYR A 1 110 ? 8.250 0.235 -7.038 1.00 95.94 110 TYR A C 1
ATOM 878 O O . TYR A 1 110 ? 8.226 -0.663 -6.195 1.00 95.94 110 TYR A O 1
ATOM 886 N N . MET A 1 111 ? 8.101 1.519 -6.743 1.00 95.62 111 MET A N 1
ATOM 887 C CA . MET A 1 111 ? 7.677 2.003 -5.438 1.00 95.62 111 MET A CA 1
ATOM 888 C C . MET A 1 111 ? 6.192 2.326 -5.524 1.00 95.62 111 MET A C 1
ATOM 890 O O . MET A 1 111 ? 5.746 2.977 -6.471 1.00 95.62 111 MET A O 1
ATOM 894 N N . VAL A 1 112 ? 5.424 1.827 -4.561 1.00 95.44 112 VAL A N 1
ATOM 895 C CA . VAL A 1 112 ? 3.983 2.056 -4.494 1.00 95.44 112 VAL A CA 1
ATOM 896 C C . VAL A 1 112 ? 3.669 2.645 -3.137 1.00 95.44 112 VAL A C 1
ATOM 898 O O . VAL A 1 112 ? 3.920 2.013 -2.109 1.00 95.44 112 VAL A O 1
ATOM 901 N N . ASP A 1 113 ? 3.122 3.850 -3.156 1.00 93.62 113 ASP A N 1
ATOM 902 C CA . ASP A 1 113 ? 2.657 4.520 -1.956 1.00 93.62 113 ASP A CA 1
ATOM 903 C C . ASP A 1 113 ? 1.188 4.155 -1.746 1.00 93.62 113 ASP A C 1
ATOM 905 O O . ASP A 1 113 ? 0.401 4.095 -2.697 1.00 93.62 113 ASP A O 1
ATOM 909 N N . PHE A 1 114 ? 0.819 3.900 -0.494 1.00 91.94 114 PHE A N 1
ATOM 910 C CA . PHE A 1 114 ? -0.531 3.504 -0.119 1.00 91.94 114 PHE A CA 1
ATOM 911 C C . PHE A 1 114 ? -1.074 4.409 0.983 1.00 91.94 114 PHE A C 1
ATOM 913 O O . PHE A 1 114 ? -0.320 4.884 1.832 1.00 91.94 114 PHE A O 1
ATOM 920 N N . VAL A 1 115 ? -2.393 4.580 1.009 1.00 91.06 115 VAL A N 1
ATOM 921 C CA . VAL A 1 115 ? -3.120 5.210 2.113 1.00 91.06 115 VAL A CA 1
ATOM 922 C C . VAL A 1 115 ? -4.104 4.219 2.723 1.00 91.06 115 VAL A C 1
ATOM 924 O O . VAL A 1 115 ? -4.779 3.479 2.008 1.00 91.06 115 VAL A O 1
ATOM 927 N N . ALA A 1 116 ? -4.189 4.208 4.053 1.00 88.25 116 ALA A N 1
ATOM 928 C CA . ALA A 1 116 ? -5.126 3.368 4.783 1.00 88.25 116 ALA A CA 1
ATOM 929 C C . ALA A 1 116 ? -6.351 4.177 5.226 1.00 88.25 116 ALA A C 1
ATOM 931 O O . ALA A 1 116 ? -6.244 5.064 6.073 1.00 88.25 116 ALA A O 1
ATOM 932 N N . ASP A 1 117 ? -7.525 3.822 4.709 1.00 90.25 117 ASP A N 1
ATOM 933 C CA . ASP A 1 117 ? -8.801 4.285 5.240 1.00 90.25 117 ASP A CA 1
ATOM 934 C C . ASP A 1 117 ? -9.255 3.374 6.378 1.00 90.25 117 ASP A C 1
ATOM 936 O O . ASP A 1 117 ? -9.289 2.146 6.239 1.00 90.25 117 ASP A O 1
ATOM 940 N N . VAL A 1 118 ? -9.686 3.975 7.487 1.00 88.38 118 VAL A N 1
ATOM 941 C CA . VAL A 1 118 ? -10.102 3.247 8.690 1.00 88.38 118 VAL A CA 1
ATOM 942 C C . VAL A 1 118 ? -11.513 3.654 9.105 1.00 88.38 118 VAL A C 1
ATOM 944 O O . VAL A 1 118 ? -11.845 4.836 9.171 1.00 88.38 118 VAL A O 1
ATOM 947 N N . LYS A 1 119 ? -12.359 2.666 9.413 1.00 89.69 119 LYS A N 1
ATOM 948 C CA . LYS A 1 119 ? -13.701 2.864 9.977 1.00 89.69 119 LYS A CA 1
ATOM 949 C C . LYS A 1 119 ? -13.850 2.089 11.275 1.00 89.69 119 LYS A C 1
ATOM 951 O O . LYS A 1 119 ? -13.643 0.877 11.304 1.00 89.69 119 LYS A O 1
ATOM 956 N N . PHE A 1 120 ? -14.304 2.784 12.311 1.00 86.50 120 PHE A N 1
ATOM 957 C CA . PHE A 1 120 ? -14.672 2.198 13.593 1.00 86.50 120 PHE A CA 1
ATOM 958 C C . PHE A 1 120 ? -16.187 2.146 13.712 1.00 86.50 120 PHE A C 1
ATOM 960 O O . PHE A 1 120 ? -16.863 3.165 13.580 1.00 86.50 120 PHE A O 1
ATOM 967 N N . ILE A 1 121 ? -16.724 0.955 13.952 1.00 87.06 121 ILE A N 1
ATOM 968 C CA . ILE A 1 121 ? -18.157 0.736 14.116 1.00 87.06 121 ILE A CA 1
ATOM 969 C C . ILE A 1 121 ? -18.364 0.101 15.496 1.00 87.06 121 ILE A C 1
ATOM 971 O O . ILE A 1 121 ? -18.122 -1.098 15.659 1.00 87.06 121 ILE A O 1
ATOM 975 N N . PRO A 1 122 ? -18.779 0.886 16.505 1.00 79.19 122 PRO A N 1
ATOM 976 C CA . PRO A 1 122 ? -19.130 0.356 17.816 1.00 79.19 122 PRO A CA 1
ATOM 977 C C . PRO A 1 122 ? -20.312 -0.614 17.729 1.00 79.19 122 PRO A C 1
ATOM 979 O O . PRO A 1 122 ? -21.162 -0.508 16.838 1.00 79.19 122 PRO A O 1
ATOM 982 N N . LYS A 1 123 ? -20.396 -1.544 18.682 1.00 75.56 123 LYS A N 1
ATOM 983 C CA . LYS A 1 123 ? -21.588 -2.377 18.855 1.00 75.56 123 LYS A CA 1
ATOM 984 C C . LYS A 1 123 ? -22.759 -1.487 19.300 1.00 75.56 123 LYS A C 1
ATOM 986 O O . LYS A 1 123 ? -22.585 -0.700 20.229 1.00 75.56 123 LYS A O 1
ATOM 991 N N . LYS A 1 124 ? -23.902 -1.597 18.609 1.00 60.22 124 LYS A N 1
ATOM 992 C CA . LYS A 1 124 ? -25.172 -0.973 19.022 1.00 60.22 124 LYS A CA 1
ATOM 993 C C . LYS A 1 124 ? -25.625 -1.495 20.381 1.00 60.22 124 LYS A C 1
ATOM 995 O O . LYS A 1 124 ? -25.395 -2.700 20.643 1.00 60.22 124 LYS A O 1
#

Radius of gyration: 20.26 Å; chains: 1; bounding box: 46×24×56 Å

Secondary structure (DSSP, 8-state):
-EEEEEE-TTHHHHHHHTTT-S-----EEEEEE--------GGG----------HHHHHHTEEES------S----EEEE-GGG-EEEEEEEEEEEEEEEEE-TTSPEEEEEEEEEEEEEE---

Foldseek 3Di:
DDKDKDWDPCQVVLVVVVVPDPDRDTDMDIDDDDDDDDDDPPVQQADADADDDDPVRQVVQFPFWADDDDDPDWDWDWDQDPQRKIKTKTKAFDGKTWGPDAHRRSTTDIDTDIDMDMDIDHDD